Protein AF-A0A8J8F734-F1 (afdb_monomer_lite)

Secondary structure (DSSP, 8-state):
----------TTS--PPEEE-TTT--EEETTSS-EEEEETTEEEEE-TTT--EEEEEE-----S-HHHHHHHHHHHHHHHHHHHHT-

Radius of gyration: 20.55 Å; chains: 1; bounding box: 43×47×45 Å

Foldseek 3Di:
DDDDPPPPVPPDPDQADWFADPVPRDIDGPPPQWDWDDDPQWTFTAHPPPRDGGDIGGDPPPDPPVCVVVVVVVVVVVVVVVVVVVD

pLDDT: mean 77.69, std 16.62, range [36.72, 93.69]

Structure (mmCIF, N/CA/C/O backbone):
data_AF-A0A8J8F734-F1
#
_entry.id   AF-A0A8J8F734-F1
#
loop_
_atom_site.group_PDB
_atom_site.id
_atom_site.type_symbol
_atom_site.label_atom_id
_atom_site.label_alt_id
_atom_site.label_comp_id
_atom_site.label_asym_id
_atom_site.label_entity_id
_atom_site.label_seq_id
_atom_site.pdbx_PDB_ins_code
_atom_site.Cartn_x
_atom_site.Cartn_y
_atom_site.Cartn_z
_atom_site.occupancy
_atom_site.B_iso_or_equiv
_atom_site.auth_seq_id
_atom_site.auth_comp_id
_atom_site.auth_asym_id
_atom_site.auth_atom_id
_atom_site.pdbx_PDB_model_num
ATOM 1 N N . MET A 1 1 ? -17.874 36.016 -10.212 1.00 36.72 1 MET A N 1
ATOM 2 C CA . MET A 1 1 ? -16.460 35.748 -10.551 1.00 36.72 1 MET A CA 1
ATOM 3 C C . MET A 1 1 ? -15.958 34.677 -9.597 1.00 36.72 1 MET A C 1
ATOM 5 O O . MET A 1 1 ? -15.693 34.974 -8.439 1.00 36.72 1 MET A O 1
ATOM 9 N N . SER A 1 2 ? -15.977 33.421 -10.040 1.00 42.22 2 SER A N 1
ATOM 10 C CA . SER A 1 2 ? -15.628 32.253 -9.228 1.00 42.22 2 SER A CA 1
ATOM 11 C C . SER A 1 2 ? -14.126 32.254 -8.958 1.00 42.22 2 SER A C 1
ATOM 13 O O . SER A 1 2 ? -13.337 32.253 -9.899 1.00 42.22 2 SER A O 1
ATOM 15 N N . ARG A 1 3 ? -13.727 32.317 -7.684 1.00 44.47 3 ARG A N 1
ATOM 16 C CA . ARG A 1 3 ? -12.323 32.182 -7.287 1.00 44.47 3 ARG A CA 1
ATOM 17 C C . ARG A 1 3 ? -11.907 30.737 -7.532 1.00 44.47 3 ARG A C 1
ATOM 19 O O . ARG A 1 3 ? -12.377 29.840 -6.839 1.00 44.47 3 ARG A O 1
ATOM 26 N N . SER A 1 4 ? -11.053 30.526 -8.526 1.00 47.28 4 SER A N 1
ATOM 27 C CA . SER A 1 4 ? -10.298 29.290 -8.686 1.00 47.28 4 SER A CA 1
ATOM 28 C C . SER A 1 4 ? -9.431 29.122 -7.442 1.00 47.28 4 SER A C 1
ATOM 30 O O . SER A 1 4 ? -8.432 29.820 -7.282 1.00 47.28 4 SER A O 1
ATOM 32 N N . VAL A 1 5 ? -9.847 28.251 -6.523 1.00 54.06 5 VAL A N 1
ATOM 33 C CA . VAL A 1 5 ? -8.974 27.782 -5.449 1.00 54.06 5 VAL A CA 1
ATOM 34 C C . VAL A 1 5 ? -8.000 26.832 -6.125 1.00 54.06 5 VAL A C 1
ATOM 36 O O . VAL A 1 5 ? -8.308 25.664 -6.355 1.00 54.06 5 VAL A O 1
ATOM 39 N N . SER A 1 6 ? -6.862 27.375 -6.550 1.00 46.03 6 SER A N 1
ATOM 40 C CA . SER A 1 6 ? -5.697 26.555 -6.837 1.00 46.03 6 SER A CA 1
ATOM 41 C C . SER A 1 6 ? -5.382 25.860 -5.519 1.00 46.03 6 SER A C 1
ATOM 43 O O . SER A 1 6 ? -4.996 26.527 -4.560 1.00 46.03 6 SER A O 1
ATOM 45 N N . HIS A 1 7 ? -5.662 24.558 -5.431 1.00 47.84 7 HIS A N 1
ATOM 46 C CA . HIS A 1 7 ? -5.074 23.707 -4.404 1.00 47.84 7 HIS A CA 1
ATOM 47 C C . HIS A 1 7 ? -3.576 23.683 -4.708 1.00 47.84 7 HIS A C 1
ATOM 49 O O . HIS A 1 7 ? -3.066 22.762 -5.344 1.00 47.84 7 HIS A O 1
ATOM 55 N N . ASP A 1 8 ? -2.888 24.759 -4.326 1.00 42.75 8 ASP A N 1
ATOM 56 C CA . ASP A 1 8 ? -1.483 24.677 -3.987 1.00 42.75 8 ASP A CA 1
ATOM 57 C C . ASP A 1 8 ? -1.379 23.473 -3.058 1.00 42.75 8 ASP A C 1
ATOM 59 O O . ASP A 1 8 ? -2.124 23.367 -2.081 1.00 42.75 8 ASP A O 1
ATOM 63 N N . HIS A 1 9 ? -0.566 22.506 -3.468 1.00 46.81 9 HIS A N 1
ATOM 64 C CA . HIS A 1 9 ? -0.217 21.333 -2.692 1.00 46.81 9 HIS A CA 1
ATOM 65 C C . HIS A 1 9 ? 0.473 21.817 -1.413 1.00 46.81 9 HIS A C 1
ATOM 67 O O . HIS A 1 9 ? 1.701 21.862 -1.339 1.00 46.81 9 HIS A O 1
ATOM 73 N N . ASP A 1 10 ? -0.340 22.246 -0.448 1.00 45.25 10 ASP A N 1
ATOM 74 C CA . ASP A 1 10 ? 0.087 22.775 0.829 1.00 45.25 10 ASP A CA 1
ATOM 75 C C . ASP A 1 10 ? 0.988 21.736 1.489 1.00 45.25 10 ASP A C 1
ATOM 77 O O . ASP A 1 10 ? 0.683 20.546 1.643 1.00 45.25 10 ASP A O 1
ATOM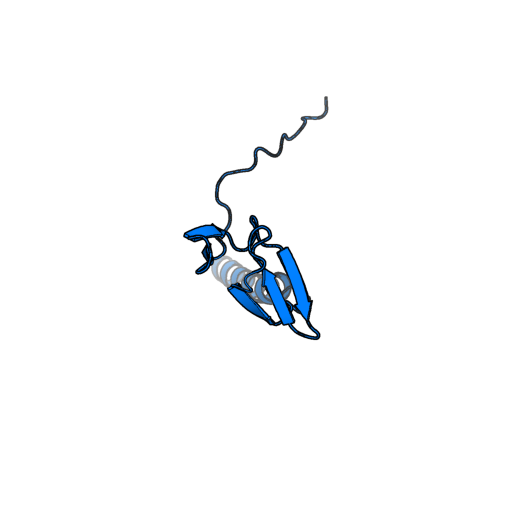 81 N N . ALA A 1 11 ? 2.207 22.188 1.707 1.00 50.91 11 ALA A N 1
ATOM 82 C CA . ALA A 1 11 ? 3.330 21.364 2.029 1.00 50.91 11 ALA A CA 1
ATOM 83 C C . ALA A 1 11 ? 3.157 20.775 3.439 1.00 50.91 11 ALA A C 1
ATOM 85 O O . ALA A 1 11 ? 3.299 21.472 4.438 1.00 50.91 11 ALA A O 1
ATOM 86 N N . ARG A 1 12 ? 3.058 19.438 3.501 1.00 50.50 12 ARG A N 1
ATOM 87 C CA . ARG A 1 12 ? 3.313 18.575 4.682 1.00 50.50 12 ARG A CA 1
ATOM 88 C C . ARG A 1 12 ? 2.152 18.367 5.660 1.00 50.50 12 ARG A C 1
ATOM 90 O O . ARG A 1 12 ? 2.397 18.056 6.829 1.00 50.50 12 ARG A O 1
ATOM 97 N N . GLU A 1 13 ? 0.911 18.393 5.193 1.00 49.31 13 GLU A N 1
ATOM 98 C CA . GLU A 1 13 ? -0.220 17.913 5.994 1.00 49.31 13 GLU A CA 1
ATOM 99 C C . GLU A 1 13 ? -0.199 16.373 6.102 1.00 49.31 13 GLU A C 1
ATOM 101 O O . GLU A 1 13 ? -0.744 15.639 5.283 1.00 49.31 13 GLU A O 1
ATOM 106 N N . GLY A 1 14 ? 0.506 15.870 7.120 1.00 50.72 14 GLY A N 1
ATOM 107 C CA . GLY A 1 14 ? 0.561 14.450 7.473 1.00 50.72 14 GLY A CA 1
ATOM 108 C C . GLY A 1 14 ? 1.746 13.711 6.859 1.00 50.72 14 GLY A C 1
ATOM 109 O O . GLY A 1 14 ? 1.600 12.976 5.883 1.00 50.72 14 GLY A O 1
ATOM 110 N N . LEU A 1 15 ? 2.927 13.835 7.476 1.00 60.38 15 LEU A N 1
ATOM 111 C CA . LEU A 1 15 ? 4.082 12.987 7.161 1.00 60.38 15 LEU A CA 1
ATOM 112 C C . LEU A 1 15 ? 3.746 11.524 7.489 1.00 60.38 15 LEU A C 1
ATOM 114 O O . LEU A 1 15 ? 4.004 11.029 8.586 1.00 60.38 15 LEU A O 1
ATOM 118 N N . LYS A 1 16 ? 3.138 10.816 6.538 1.00 66.25 16 LYS A N 1
ATOM 119 C CA . LYS A 1 16 ? 3.024 9.365 6.605 1.00 66.25 16 LYS A CA 1
ATOM 120 C C . LYS A 1 16 ? 4.447 8.777 6.533 1.00 66.25 16 LYS A C 1
ATOM 122 O O . LYS A 1 16 ? 5.315 9.339 5.870 1.00 66.25 16 LYS A O 1
ATOM 127 N N . ALA A 1 17 ? 4.690 7.667 7.233 1.00 83.69 17 ALA A N 1
ATOM 128 C CA . ALA A 1 17 ? 6.024 7.071 7.394 1.00 83.69 17 ALA A CA 1
ATOM 129 C C . ALA A 1 17 ? 6.825 6.967 6.076 1.00 83.69 17 ALA A C 1
ATOM 131 O O . ALA A 1 17 ? 6.279 6.534 5.059 1.00 83.69 17 ALA A O 1
ATOM 132 N N . THR A 1 18 ? 8.117 7.306 6.109 1.00 88.50 18 THR A N 1
ATOM 133 C CA . THR A 1 18 ? 9.055 7.072 4.997 1.00 88.50 18 THR A CA 1
ATOM 134 C C . THR A 1 18 ? 9.405 5.592 4.912 1.00 88.50 18 THR A C 1
ATOM 136 O O . THR A 1 18 ? 9.673 4.948 5.927 1.00 88.50 18 THR A O 1
ATOM 139 N N . LEU A 1 19 ? 9.393 5.048 3.700 1.00 89.38 19 LEU A N 1
ATOM 140 C CA . LEU A 1 19 ? 9.845 3.694 3.408 1.00 89.38 19 LEU A CA 1
ATOM 141 C C . LEU A 1 19 ? 11.221 3.741 2.732 1.00 89.38 19 LEU A C 1
ATOM 143 O O . LEU A 1 19 ? 11.551 4.712 2.051 1.00 89.38 19 LEU A O 1
ATOM 147 N N . TYR A 1 20 ? 12.006 2.682 2.924 1.00 90.81 20 TYR A N 1
ATOM 148 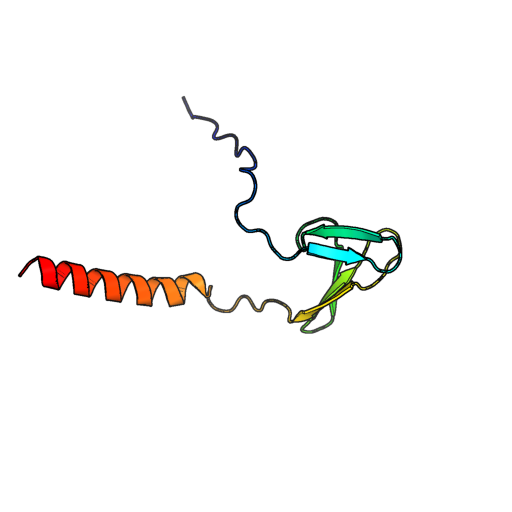C CA . TYR A 1 20 ? 13.359 2.548 2.386 1.00 90.81 20 TYR A CA 1
ATOM 149 C C . TYR A 1 20 ? 13.485 1.229 1.625 1.00 90.81 20 TYR A C 1
ATOM 151 O O . TYR A 1 20 ? 13.176 0.162 2.157 1.00 90.81 20 TYR A O 1
ATOM 159 N N . CYS A 1 21 ? 13.939 1.298 0.377 1.00 90.88 21 CYS A N 1
ATOM 160 C CA . CYS A 1 21 ? 14.218 0.138 -0.452 1.00 90.88 21 CYS A CA 1
ATOM 161 C C . CYS A 1 21 ? 15.630 -0.379 -0.185 1.00 90.88 21 CYS A C 1
ATOM 163 O O . CYS A 1 21 ? 16.604 0.218 -0.635 1.00 90.88 21 CYS A O 1
ATOM 165 N N . TRP A 1 22 ? 15.752 -1.537 0.469 1.00 87.25 22 TRP A N 1
ATOM 166 C CA . TRP A 1 22 ? 17.058 -2.155 0.734 1.00 87.25 22 TRP A CA 1
ATOM 167 C C . TRP A 1 22 ? 17.776 -2.677 -0.524 1.00 87.25 22 TRP A C 1
ATOM 169 O O . TRP A 1 22 ? 18.938 -3.055 -0.444 1.00 87.25 22 TRP A O 1
ATOM 179 N N . GLY A 1 23 ? 17.097 -2.742 -1.677 1.00 86.44 23 GLY A N 1
ATOM 180 C CA . GLY A 1 23 ? 17.690 -3.194 -2.941 1.00 86.44 23 GLY A CA 1
ATOM 181 C C . GLY A 1 23 ? 18.318 -2.081 -3.787 1.00 86.44 23 GLY A C 1
ATOM 182 O O . GLY A 1 23 ? 19.170 -2.374 -4.619 1.00 86.44 23 GLY A O 1
ATOM 183 N N . CYS A 1 24 ? 17.896 -0.824 -3.602 1.00 85.44 24 CYS A N 1
ATOM 184 C CA . CYS A 1 24 ? 18.295 0.305 -4.461 1.00 85.44 24 CYS A CA 1
ATOM 185 C C . CYS A 1 24 ? 18.609 1.598 -3.696 1.00 85.44 24 CYS A C 1
ATOM 187 O O . CYS A 1 24 ? 18.785 2.632 -4.329 1.00 85.44 24 CYS A O 1
ATOM 189 N N . ASP A 1 25 ? 18.602 1.568 -2.359 1.00 85.31 25 ASP A N 1
ATOM 190 C CA . ASP A 1 25 ? 18.747 2.744 -1.480 1.00 85.31 25 ASP A CA 1
ATOM 191 C C . ASP A 1 25 ? 17.708 3.859 -1.731 1.00 85.31 25 ASP A C 1
ATOM 193 O O . ASP A 1 25 ? 17.834 4.998 -1.290 1.00 85.31 25 ASP A O 1
ATOM 197 N N . HIS A 1 26 ? 16.624 3.537 -2.438 1.00 87.12 26 HIS A N 1
ATOM 198 C CA . HIS A 1 26 ? 15.559 4.489 -2.713 1.00 87.12 26 HIS A CA 1
ATOM 199 C C . HIS A 1 26 ? 14.724 4.739 -1.454 1.00 87.12 26 HIS A C 1
ATOM 201 O O . HIS A 1 26 ? 14.285 3.792 -0.796 1.00 87.12 26 HIS A O 1
ATOM 207 N N . SER A 1 27 ? 14.448 6.006 -1.149 1.00 89.62 27 SER A N 1
ATOM 208 C CA . SER A 1 27 ? 13.579 6.401 -0.042 1.00 89.62 27 SER A CA 1
ATOM 209 C C . SER A 1 27 ? 12.463 7.310 -0.533 1.00 89.62 27 SER A C 1
ATOM 211 O O . SER A 1 27 ? 12.690 8.231 -1.314 1.00 89.62 27 SER A O 1
ATOM 213 N N . SER A 1 28 ? 11.244 7.026 -0.086 1.00 87.38 28 SER A N 1
ATOM 214 C CA . SER A 1 28 ? 10.058 7.785 -0.477 1.00 87.38 28 SER A CA 1
ATOM 215 C C . SER A 1 28 ? 8.975 7.646 0.600 1.00 87.38 28 SER A C 1
ATOM 217 O O . SER A 1 28 ? 8.904 6.603 1.270 1.00 87.38 28 SER A O 1
ATOM 219 N N . PRO A 1 29 ? 8.128 8.668 0.830 1.00 88.56 29 PRO A N 1
ATOM 220 C CA . PRO A 1 29 ? 6.969 8.546 1.711 1.00 88.56 29 PRO A CA 1
ATOM 221 C C . PRO A 1 29 ? 6.114 7.333 1.332 1.00 88.56 29 PRO A C 1
ATOM 223 O O . PRO A 1 29 ? 6.033 6.974 0.166 1.00 88.56 29 PRO A O 1
ATOM 226 N N . ILE A 1 30 ? 5.422 6.705 2.282 1.00 85.44 30 ILE A N 1
ATOM 227 C CA . ILE A 1 30 ? 4.524 5.559 2.011 1.00 85.44 30 ILE A CA 1
ATOM 228 C C . ILE A 1 30 ? 3.448 5.828 0.935 1.00 85.44 30 ILE A C 1
ATOM 230 O O . ILE A 1 30 ? 2.943 4.894 0.306 1.00 85.44 30 ILE A O 1
ATOM 234 N N . ASP A 1 31 ? 3.073 7.089 0.727 1.00 83.81 31 ASP A N 1
ATOM 235 C CA . ASP A 1 31 ? 2.128 7.511 -0.316 1.00 83.81 31 ASP A CA 1
ATOM 236 C C . ASP A 1 31 ? 2.803 7.992 -1.609 1.00 83.81 31 ASP A C 1
ATOM 238 O O . ASP A 1 31 ? 2.121 8.392 -2.539 1.00 83.81 31 ASP A O 1
ATOM 242 N N . GLY A 1 32 ? 4.134 7.938 -1.669 1.00 87.81 32 GLY A N 1
ATOM 243 C CA . GLY A 1 32 ? 4.923 8.284 -2.844 1.00 87.81 32 GLY A CA 1
ATOM 244 C C . GLY A 1 32 ? 5.068 7.114 -3.816 1.00 87.81 32 GLY A C 1
ATOM 245 O O . GLY A 1 32 ? 4.104 6.434 -4.160 1.00 87.81 32 GLY A O 1
ATOM 246 N N . ASP A 1 33 ? 6.303 6.854 -4.231 1.00 88.25 33 ASP A N 1
ATOM 247 C CA . ASP A 1 33 ? 6.680 6.056 -5.409 1.00 88.25 33 ASP A CA 1
ATOM 248 C C . ASP A 1 33 ? 6.462 4.532 -5.289 1.00 88.25 33 ASP A C 1
ATOM 250 O O . ASP A 1 33 ? 6.982 3.739 -6.078 1.00 88.25 33 ASP A O 1
ATOM 254 N N . TRP A 1 34 ? 5.704 4.077 -4.293 1.00 90.31 34 TRP A N 1
ATOM 255 C CA . TRP A 1 34 ? 5.514 2.656 -4.015 1.00 90.31 34 TRP A CA 1
ATOM 256 C C . TRP A 1 34 ? 4.331 2.075 -4.782 1.00 90.31 34 TRP A C 1
ATOM 258 O O . TRP A 1 34 ? 3.182 2.488 -4.615 1.00 90.31 34 TRP A O 1
ATOM 268 N N . VAL A 1 35 ? 4.579 0.997 -5.522 1.00 92.25 35 VAL A N 1
ATOM 269 C CA . VAL A 1 35 ? 3.519 0.202 -6.143 1.00 92.25 35 VAL A CA 1
ATOM 270 C C . VAL A 1 35 ? 2.833 -0.644 -5.072 1.00 92.25 35 VAL A C 1
ATOM 272 O O . VAL A 1 35 ? 3.440 -1.537 -4.478 1.00 92.25 35 VAL A O 1
ATOM 275 N N . ARG A 1 36 ? 1.541 -0.399 -4.841 1.00 91.88 36 ARG A N 1
ATOM 276 C CA . ARG A 1 36 ? 0.718 -1.173 -3.901 1.00 91.88 36 ARG A CA 1
ATOM 277 C C . ARG A 1 36 ? 0.120 -2.395 -4.593 1.00 91.88 36 ARG A C 1
ATOM 279 O O . ARG A 1 36 ? -0.714 -2.263 -5.484 1.00 91.88 36 ARG A O 1
ATOM 286 N N . LYS A 1 37 ? 0.506 -3.595 -4.162 1.00 92.56 37 LYS A N 1
ATOM 287 C CA . LYS A 1 37 ? -0.053 -4.868 -4.644 1.00 92.56 37 LYS A CA 1
ATOM 288 C C . LYS A 1 37 ? -0.949 -5.485 -3.578 1.00 92.56 37 LYS A C 1
ATOM 290 O O . LYS A 1 37 ? -0.497 -5.767 -2.469 1.00 92.56 37 LYS A O 1
ATOM 295 N N . SER A 1 38 ? -2.216 -5.717 -3.905 1.00 90.75 38 SER A N 1
ATOM 296 C CA . SER A 1 38 ? -3.144 -6.422 -3.020 1.00 90.75 38 SER A CA 1
ATOM 297 C C . SER A 1 38 ? -2.772 -7.906 -2.911 1.00 90.75 38 SER A C 1
ATOM 299 O O . SER A 1 38 ? -2.490 -8.578 -3.902 1.00 90.75 38 SER A O 1
ATOM 301 N N . ARG A 1 39 ? -2.757 -8.418 -1.679 1.00 89.12 39 ARG A N 1
ATOM 302 C CA . ARG A 1 39 ? -2.462 -9.814 -1.332 1.00 89.12 39 ARG A CA 1
ATOM 303 C C . ARG A 1 39 ? -3.448 -10.284 -0.271 1.00 89.12 39 ARG A C 1
ATOM 305 O O . ARG A 1 39 ? -3.178 -10.218 0.927 1.00 89.12 39 ARG A O 1
ATOM 312 N N . GLY A 1 40 ? -4.631 -10.705 -0.715 1.00 88.50 40 GLY A N 1
ATOM 313 C CA . GLY A 1 40 ? -5.727 -11.079 0.181 1.00 88.50 40 GLY A CA 1
ATOM 314 C C . GLY A 1 40 ? -6.116 -9.920 1.104 1.00 88.50 40 GLY A C 1
ATOM 315 O O . GLY A 1 40 ? -6.566 -8.872 0.642 1.00 88.50 40 GLY A O 1
ATOM 316 N N . THR A 1 41 ? -5.913 -10.097 2.410 1.00 87.31 41 THR A N 1
ATOM 317 C CA . THR A 1 41 ? -6.194 -9.092 3.451 1.00 87.31 41 THR A CA 1
ATOM 318 C C . THR A 1 41 ? -5.057 -8.094 3.669 1.00 87.31 41 THR A C 1
ATOM 320 O O . THR A 1 41 ? -5.137 -7.274 4.581 1.00 87.31 41 THR A O 1
ATOM 323 N N . LYS A 1 42 ? -3.993 -8.151 2.863 1.00 89.75 42 LYS A N 1
ATOM 324 C CA . LYS A 1 42 ? -2.811 -7.295 2.983 1.00 89.75 42 LYS A CA 1
ATOM 325 C C . LYS A 1 42 ? -2.548 -6.491 1.712 1.00 89.75 42 LYS A C 1
ATOM 327 O O . LYS A 1 42 ? -3.007 -6.836 0.624 1.00 89.75 42 LYS A O 1
ATOM 332 N N . VAL A 1 43 ? -1.766 -5.430 1.863 1.00 92.75 43 VAL A N 1
ATOM 333 C CA . VAL A 1 43 ? -1.203 -4.617 0.788 1.00 92.75 43 VAL A CA 1
ATOM 334 C C . VAL A 1 43 ? 0.316 -4.656 0.912 1.00 92.75 43 VAL A C 1
ATOM 336 O O . VAL A 1 43 ? 0.870 -4.295 1.951 1.00 92.75 43 VAL A O 1
ATOM 339 N N . ALA A 1 44 ? 0.975 -5.115 -0.146 1.00 93.69 44 ALA A N 1
ATOM 340 C CA . ALA A 1 44 ? 2.422 -5.109 -0.287 1.00 93.69 44 ALA A CA 1
ATOM 341 C C . ALA A 1 44 ? 2.873 -3.821 -0.983 1.00 93.69 44 ALA A C 1
ATOM 343 O O . ALA A 1 44 ? 2.341 -3.472 -2.035 1.00 93.69 44 ALA A O 1
ATOM 344 N N . TYR A 1 45 ? 3.861 -3.142 -0.416 1.00 92.88 45 TYR A N 1
ATOM 345 C CA . TYR A 1 45 ? 4.516 -1.974 -0.998 1.00 92.88 45 TYR A CA 1
ATOM 346 C C . TYR A 1 45 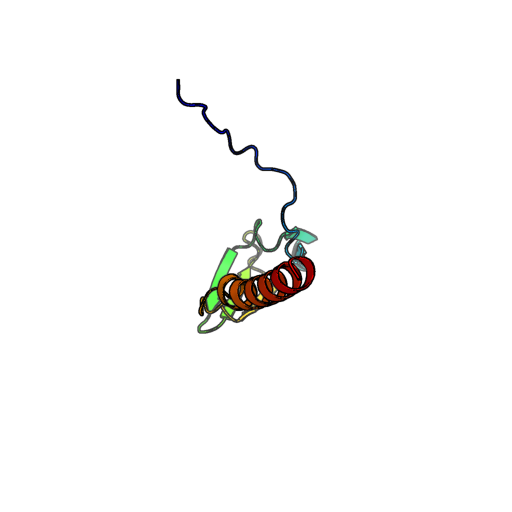? 5.752 -2.443 -1.752 1.00 92.88 45 TYR A C 1
ATOM 348 O O . TYR A 1 45 ? 6.623 -3.081 -1.163 1.00 92.88 45 TYR A O 1
ATOM 356 N N . VAL A 1 46 ? 5.807 -2.165 -3.050 1.00 93.25 46 VAL A N 1
ATOM 357 C CA . VAL A 1 46 ? 6.835 -2.681 -3.954 1.00 93.25 46 VAL A CA 1
ATOM 358 C C . VAL A 1 46 ? 7.528 -1.528 -4.660 1.00 93.25 46 VAL A C 1
ATOM 360 O O . VAL A 1 46 ? 6.860 -0.642 -5.187 1.00 93.25 46 VAL A O 1
ATOM 363 N N . TYR A 1 47 ? 8.858 -1.547 -4.691 1.00 93.56 47 TYR A 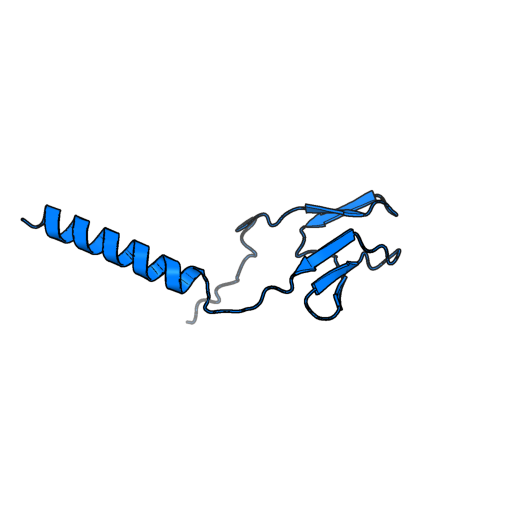N 1
ATOM 364 C CA . TYR A 1 47 ? 9.613 -0.578 -5.482 1.00 93.56 47 TYR A CA 1
ATOM 365 C C . TYR A 1 47 ? 9.486 -0.907 -6.981 1.00 93.56 47 TYR A C 1
ATOM 367 O O . TYR A 1 47 ? 9.748 -2.057 -7.346 1.00 93.56 47 TYR A O 1
ATOM 375 N N . PRO A 1 48 ? 9.077 0.036 -7.853 1.00 88.88 48 PRO A N 1
ATOM 376 C CA . PRO A 1 48 ? 8.843 -0.247 -9.270 1.00 88.88 48 PRO A CA 1
ATOM 377 C C . PRO A 1 48 ? 10.100 -0.681 -10.030 1.00 88.88 48 PRO A C 1
ATOM 379 O O . PRO A 1 48 ? 9.989 -1.513 -10.925 1.00 88.88 48 PRO A O 1
ATOM 382 N N . ASP A 1 49 ? 11.272 -0.169 -9.654 1.00 88.81 49 ASP A N 1
ATOM 383 C CA . ASP A 1 49 ? 12.508 -0.382 -10.413 1.00 88.81 49 ASP A CA 1
ATOM 384 C C . ASP A 1 49 ? 13.095 -1.787 -10.204 1.00 88.81 49 ASP A C 1
ATOM 386 O O . ASP A 1 49 ? 13.340 -2.518 -11.159 1.00 88.81 49 ASP A O 1
ATOM 390 N N . CYS A 1 50 ? 13.261 -2.220 -8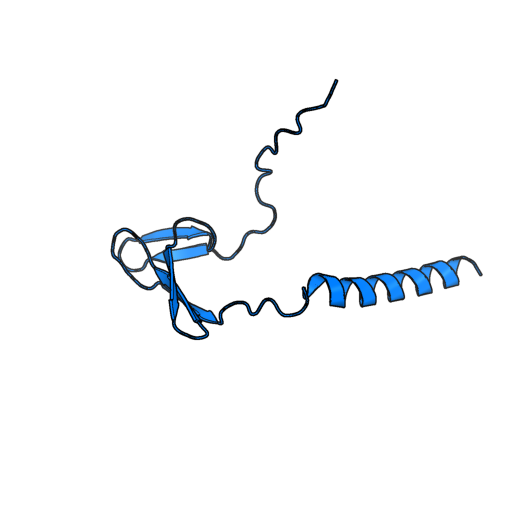.949 1.00 89.38 50 CYS A N 1
ATOM 391 C CA . CYS A 1 50 ? 13.830 -3.542 -8.644 1.00 89.38 50 CYS A CA 1
ATOM 392 C C . CYS A 1 50 ? 12.806 -4.592 -8.202 1.00 89.38 50 CYS A C 1
ATOM 394 O O . CYS A 1 50 ? 13.163 -5.744 -7.966 1.00 89.38 50 CYS A O 1
ATOM 396 N N . GLY A 1 51 ? 11.536 -4.215 -8.039 1.00 88.81 51 GLY A N 1
ATOM 397 C CA . GLY A 1 51 ? 10.474 -5.134 -7.627 1.00 88.81 51 GLY A CA 1
ATOM 398 C C . GLY A 1 51 ? 10.556 -5.606 -6.171 1.00 88.81 51 GLY A C 1
ATOM 399 O O . GLY A 1 51 ? 9.804 -6.505 -5.787 1.00 88.81 51 GLY A O 1
ATOM 400 N N . THR A 1 52 ? 11.432 -5.019 -5.349 1.00 92.44 52 THR A N 1
ATOM 401 C CA . THR A 1 52 ? 11.589 -5.409 -3.940 1.00 92.44 52 THR A CA 1
ATOM 402 C C . THR A 1 52 ? 10.331 -5.069 -3.147 1.00 92.44 52 THR A C 1
ATOM 404 O O . THR A 1 52 ? 9.834 -3.943 -3.199 1.00 92.44 52 THR A O 1
ATOM 407 N N . VAL A 1 53 ? 9.824 -6.045 -2.388 1.00 93.38 53 VAL A N 1
ATOM 408 C CA . VAL A 1 53 ? 8.715 -5.854 -1.446 1.00 93.38 53 VAL A CA 1
ATOM 409 C C . VAL A 1 53 ? 9.265 -5.253 -0.158 1.00 93.38 53 VAL A C 1
ATOM 411 O O . VAL A 1 53 ? 9.980 -5.928 0.572 1.00 93.38 53 VAL A O 1
ATOM 414 N N . ILE A 1 54 ? 8.921 -3.999 0.123 1.00 92.00 54 ILE A N 1
ATOM 415 C CA . ILE A 1 54 ? 9.459 -3.243 1.262 1.00 92.00 54 ILE A CA 1
ATOM 416 C C . ILE A 1 54 ? 8.694 -3.538 2.546 1.00 92.00 54 ILE A C 1
ATOM 418 O O . ILE A 1 54 ? 9.270 -3.661 3.622 1.00 92.00 54 ILE A O 1
ATOM 422 N N . ALA A 1 55 ? 7.371 -3.624 2.439 1.00 89.56 55 ALA A N 1
ATOM 423 C CA . ALA A 1 55 ? 6.498 -3.853 3.577 1.00 89.56 55 ALA A CA 1
ATOM 424 C C . ALA A 1 55 ? 5.197 -4.511 3.127 1.00 89.56 55 ALA A C 1
ATOM 426 O O . ALA A 1 55 ? 4.676 -4.204 2.057 1.00 89.56 55 ALA A O 1
ATOM 427 N N . GLU A 1 56 ? 4.627 -5.351 3.984 1.00 92.00 56 GLU A N 1
ATOM 428 C CA . GLU A 1 56 ? 3.260 -5.847 3.846 1.00 92.00 56 GLU A CA 1
ATOM 429 C C . GLU A 1 56 ? 2.448 -5.355 5.039 1.00 92.00 56 GLU A C 1
ATOM 431 O O . GLU A 1 56 ? 2.811 -5.588 6.192 1.00 92.00 56 GLU A O 1
ATOM 436 N N . ARG A 1 57 ? 1.345 -4.658 4.775 1.00 88.38 57 ARG A N 1
ATOM 437 C CA . ARG A 1 57 ? 0.457 -4.134 5.818 1.00 88.38 57 ARG A CA 1
ATOM 438 C C . ARG A 1 57 ? -0.922 -4.747 5.683 1.00 88.38 57 ARG A C 1
ATOM 440 O O . ARG A 1 57 ? -1.304 -5.090 4.566 1.00 88.38 57 ARG A O 1
ATOM 447 N N . PRO A 1 58 ? -1.692 -4.877 6.773 1.00 87.12 58 PRO A N 1
ATOM 448 C CA . PRO A 1 58 ? -3.117 -5.132 6.654 1.00 87.12 58 PRO A CA 1
ATOM 449 C C . PRO A 1 58 ? -3.729 -4.098 5.713 1.00 87.12 58 PRO A C 1
ATOM 451 O O . PRO A 1 58 ? -3.381 -2.918 5.764 1.00 87.12 58 PRO A O 1
ATOM 454 N N . ARG A 1 59 ? -4.618 -4.550 4.834 1.00 81.44 59 ARG A N 1
ATOM 455 C CA . ARG A 1 59 ? -5.451 -3.647 4.056 1.00 81.44 59 ARG A CA 1
ATOM 456 C C . ARG A 1 59 ? -6.220 -2.808 5.064 1.00 81.44 59 ARG A C 1
ATOM 458 O O . ARG A 1 59 ? -6.841 -3.372 5.965 1.00 81.44 59 ARG A O 1
ATOM 465 N N . GLU A 1 60 ? -6.142 -1.489 4.931 1.00 71.00 60 GLU A N 1
ATOM 466 C CA . GLU A 1 60 ? -7.025 -0.607 5.677 1.00 71.00 60 GLU A CA 1
ATOM 467 C C . GLU A 1 60 ? -8.450 -1.017 5.311 1.00 71.00 60 GLU A C 1
ATOM 469 O O . GLU A 1 60 ? -8.910 -0.859 4.178 1.00 71.00 60 GLU A O 1
ATOM 474 N N . ASN A 1 61 ? -9.106 -1.716 6.233 1.00 62.19 61 ASN A N 1
ATOM 475 C CA . ASN A 1 61 ? -10.521 -1.944 6.102 1.00 62.19 61 ASN A CA 1
ATOM 476 C C . ASN A 1 61 ? -11.114 -0.568 6.358 1.00 62.19 61 ASN A C 1
ATOM 478 O O . ASN A 1 61 ? -10.988 -0.058 7.472 1.00 62.19 61 ASN A O 1
ATOM 482 N N . SER A 1 62 ? -11.692 0.048 5.332 1.00 58.94 62 SER A N 1
ATOM 483 C CA . SER A 1 62 ? -12.559 1.210 5.478 1.00 58.94 62 SER A CA 1
ATOM 484 C C . SER A 1 62 ? -13.823 0.769 6.229 1.00 58.94 62 SER A C 1
ATOM 486 O O . SER A 1 62 ? -14.918 0.729 5.675 1.00 58.94 62 SER A O 1
ATOM 488 N N . GLY A 1 63 ? -13.653 0.336 7.482 1.00 61.34 63 GLY A N 1
ATOM 489 C CA . GLY A 1 63 ? -14.700 0.373 8.487 1.00 61.34 63 GLY A CA 1
ATOM 490 C C . GLY A 1 63 ? -15.086 1.833 8.733 1.00 61.34 63 GLY A C 1
ATOM 491 O O . GLY A 1 63 ? -14.425 2.717 8.182 1.00 61.34 63 GLY A O 1
ATOM 492 N N . PRO A 1 64 ? -16.152 2.097 9.511 1.00 55.44 64 PRO A N 1
ATOM 493 C CA . PRO A 1 64 ? -16.635 3.459 9.733 1.00 55.44 64 PRO A CA 1
ATOM 494 C C . PRO A 1 64 ? -15.447 4.361 10.042 1.00 55.44 64 PRO A C 1
ATOM 496 O O . PRO A 1 64 ? -14.621 3.998 10.889 1.00 55.44 64 PRO A O 1
ATOM 499 N N . ASP A 1 65 ? -15.332 5.442 9.264 1.00 62.75 65 ASP A N 1
ATOM 500 C CA . ASP A 1 65 ? -14.204 6.359 9.305 1.00 62.75 65 ASP A CA 1
ATOM 501 C C . ASP A 1 65 ? -13.910 6.637 10.774 1.00 62.75 65 ASP A C 1
ATOM 503 O O . ASP A 1 65 ? -14.763 7.125 11.520 1.00 62.75 65 ASP A O 1
ATOM 507 N N . SER A 1 66 ? -12.750 6.180 11.246 1.00 63.72 66 SER A N 1
ATOM 508 C CA . SER A 1 66 ? -12.457 6.243 12.676 1.00 63.72 66 SER A CA 1
ATOM 509 C C . SER A 1 66 ? -12.506 7.697 13.160 1.00 63.72 66 SER A C 1
ATOM 511 O O . SER A 1 66 ? -12.821 7.936 14.325 1.00 63.72 66 SER A O 1
ATOM 513 N N . GLY A 1 67 ? -12.302 8.666 12.258 1.00 63.16 67 GLY A N 1
ATOM 514 C CA . GLY A 1 67 ? -12.500 10.087 12.505 1.00 63.16 67 GLY A CA 1
ATOM 515 C C . GLY A 1 67 ? -13.942 10.461 12.854 1.00 63.16 67 GLY A C 1
ATOM 516 O O . GLY A 1 67 ? -14.138 11.260 13.766 1.00 63.16 67 GLY A O 1
ATOM 517 N N . GLU A 1 68 ? -14.961 9.854 12.242 1.00 68.00 68 GLU A N 1
ATOM 518 C CA . GLU A 1 68 ? -16.367 10.127 12.579 1.00 68.00 68 GLU A CA 1
ATOM 519 C C . GLU A 1 68 ? -16.749 9.624 13.978 1.00 68.00 68 GLU A C 1
ATOM 521 O O . GLU A 1 68 ? -17.430 10.323 14.735 1.00 68.00 68 GLU A O 1
ATOM 526 N N . ALA A 1 69 ? -16.306 8.420 14.349 1.00 74.69 69 ALA A N 1
ATOM 527 C CA . ALA A 1 69 ? -16.586 7.857 15.671 1.00 74.69 69 ALA A CA 1
ATOM 528 C C . ALA A 1 69 ? -15.905 8.672 16.786 1.00 74.69 69 ALA A C 1
ATOM 530 O O . ALA A 1 69 ? -16.541 9.012 17.787 1.00 74.69 69 ALA A O 1
ATOM 531 N N . TRP A 1 70 ? -14.640 9.051 16.585 1.00 74.44 70 TRP A N 1
ATOM 532 C CA . TRP A 1 70 ? -13.912 9.931 17.502 1.00 74.44 70 TRP A CA 1
ATOM 533 C C . TRP A 1 70 ? -14.486 11.350 17.536 1.00 74.44 70 TRP A C 1
ATOM 535 O O . TRP A 1 70 ? -14.592 11.940 18.614 1.00 74.44 70 TRP A O 1
ATOM 545 N N . GLY A 1 71 ? -14.935 11.874 16.393 1.00 81.50 71 GLY A N 1
ATOM 546 C CA . GLY A 1 71 ? -15.555 13.193 16.292 1.00 81.50 71 GLY A CA 1
ATOM 547 C C . GLY A 1 71 ? -16.766 13.342 17.214 1.00 81.50 71 GLY A C 1
ATOM 548 O O . GLY A 1 71 ? -16.880 14.337 17.930 1.00 81.50 71 GLY A O 1
ATOM 549 N N . ARG A 1 72 ? -17.621 12.313 17.298 1.00 77.69 72 ARG A N 1
ATOM 550 C CA . ARG A 1 72 ? -18.798 12.312 18.191 1.00 77.69 72 ARG A CA 1
ATOM 551 C C . ARG A 1 72 ? -18.427 12.376 19.674 1.00 77.69 72 ARG A C 1
ATOM 553 O O . ARG A 1 72 ? -19.083 13.084 20.442 1.00 77.69 72 ARG A O 1
ATOM 560 N N . ILE A 1 73 ? -17.378 11.661 20.082 1.00 83.44 73 ILE A N 1
ATOM 561 C CA . ILE A 1 73 ? -16.904 11.641 21.476 1.00 83.44 73 ILE A CA 1
ATOM 562 C C . ILE A 1 73 ? -16.354 13.020 21.870 1.00 83.44 73 ILE A C 1
ATOM 564 O O . ILE A 1 73 ? -16.697 13.556 22.929 1.00 83.44 73 ILE A O 1
ATOM 568 N N . VAL A 1 74 ? -15.545 13.623 20.994 1.00 89.50 74 VAL A N 1
ATOM 569 C CA . VAL A 1 74 ? -14.973 14.960 21.214 1.00 89.50 74 VAL A CA 1
ATOM 570 C C . VAL A 1 74 ? -16.077 16.009 21.295 1.00 89.50 74 VAL A C 1
ATOM 572 O O . VAL A 1 74 ? -16.105 16.803 22.235 1.00 89.50 74 VAL A O 1
ATOM 575 N N . GLN A 1 75 ? -17.026 15.979 20.358 1.00 83.00 75 GLN A N 1
ATOM 576 C CA . GLN A 1 75 ? -18.113 16.951 20.315 1.00 83.00 75 GLN A CA 1
ATOM 577 C C . GLN A 1 75 ? -18.995 16.882 21.565 1.00 83.00 75 GLN A C 1
ATOM 579 O O . GLN A 1 75 ? -19.308 17.917 22.147 1.00 83.00 75 GLN A O 1
ATOM 584 N N . THR A 1 76 ? -19.307 15.673 22.040 1.00 89.25 76 THR A N 1
ATOM 585 C CA . THR A 1 76 ? -20.055 15.470 23.291 1.00 89.25 76 THR A CA 1
ATOM 586 C C . THR A 1 76 ? -19.335 16.099 24.487 1.00 89.25 76 THR A C 1
ATOM 588 O O . THR A 1 76 ? -19.940 16.835 25.266 1.00 89.25 76 THR A O 1
ATOM 591 N N . SER A 1 77 ? -18.026 15.868 24.607 1.00 89.62 77 SER A N 1
ATOM 592 C CA . SER A 1 77 ? -17.210 16.420 25.697 1.00 89.62 77 SER A CA 1
ATOM 593 C C . SER A 1 77 ? -17.161 17.955 25.659 1.00 89.62 77 SER A C 1
ATOM 595 O O . SER A 1 77 ? -17.302 18.610 26.694 1.00 89.62 77 SER A O 1
ATOM 597 N N . VAL A 1 78 ? -17.030 18.546 24.464 1.00 91.38 78 VAL A N 1
ATOM 598 C CA . VAL A 1 78 ? -17.063 20.006 24.269 1.00 91.38 78 VAL A CA 1
ATOM 599 C C . VAL A 1 78 ? -18.422 20.587 24.662 1.00 91.38 78 VAL A C 1
ATOM 601 O O . VAL A 1 78 ? -18.468 21.603 25.356 1.00 91.38 78 VAL A O 1
ATOM 604 N N . SER A 1 79 ? -19.527 19.948 24.268 1.00 89.38 79 SER A N 1
ATOM 605 C CA . SER A 1 79 ? -20.879 20.397 24.619 1.00 89.38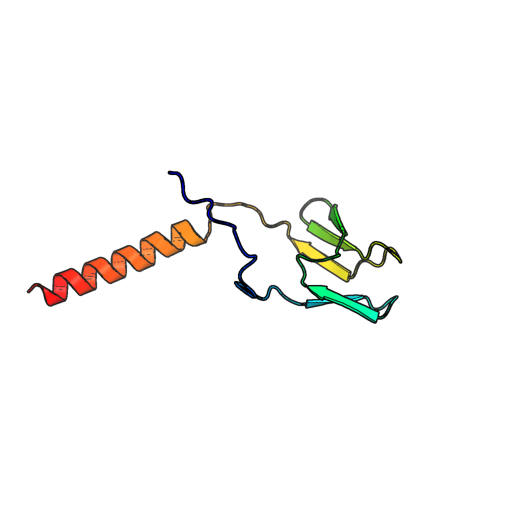 79 SER A CA 1
ATOM 606 C C . SER A 1 79 ? -21.112 20.430 26.131 1.00 89.38 79 SER A C 1
ATOM 608 O O . SER A 1 79 ? -21.671 21.405 26.631 1.00 89.38 79 SER A O 1
ATOM 610 N N . ILE A 1 80 ? -20.635 19.421 26.870 1.00 90.56 80 ILE A N 1
ATOM 611 C CA . ILE A 1 80 ? -20.754 19.368 28.338 1.00 90.56 80 ILE A CA 1
ATOM 612 C C . ILE A 1 80 ? -19.999 20.532 28.992 1.00 90.56 80 ILE A C 1
ATOM 614 O O . ILE A 1 80 ? -20.540 21.220 29.858 1.00 90.56 80 ILE A O 1
ATOM 618 N N . TRP A 1 81 ? -18.766 20.801 28.556 1.00 89.56 81 TRP A N 1
ATOM 619 C CA . TRP A 1 81 ? -17.979 21.911 29.098 1.00 89.56 81 TRP A CA 1
ATOM 620 C C . TRP A 1 81 ? -18.606 23.282 28.805 1.00 89.56 81 TRP A C 1
ATOM 622 O O . TRP A 1 81 ? -18.626 24.155 29.673 1.00 89.56 81 TRP A O 1
ATOM 632 N N . GLN A 1 82 ? -19.156 23.478 27.603 1.00 87.31 82 GLN A N 1
ATOM 633 C CA . GLN A 1 82 ? -19.839 24.730 27.260 1.00 87.31 82 GLN A CA 1
ATOM 634 C C . GLN A 1 82 ? -21.099 24.941 28.106 1.00 87.31 82 GLN A C 1
ATOM 636 O O . GLN A 1 82 ? -21.316 26.051 28.584 1.00 87.31 82 GLN A O 1
ATOM 641 N N . ALA A 1 83 ? -21.883 23.885 28.347 1.00 87.62 83 ALA A N 1
ATOM 642 C CA . ALA A 1 83 ? -23.049 23.953 29.226 1.00 87.62 83 ALA A CA 1
ATOM 643 C C . ALA A 1 83 ? -22.660 24.298 30.675 1.00 87.62 83 ALA A C 1
ATOM 645 O O . ALA A 1 83 ? -23.332 25.105 31.307 1.00 87.62 83 ALA A O 1
ATOM 646 N N . SER A 1 84 ? -21.542 23.761 31.177 1.00 83.75 84 SER A N 1
ATOM 647 C CA . SER A 1 84 ? -21.054 24.071 32.528 1.00 83.75 84 SER A CA 1
ATOM 648 C C . SER A 1 84 ? -20.587 25.516 32.697 1.00 83.75 84 SER A C 1
ATOM 650 O O . SER A 1 84 ? -20.668 26.031 33.802 1.00 83.75 84 SER A O 1
ATOM 652 N N . LYS A 1 85 ? -20.067 26.162 31.647 1.00 80.94 85 LYS A N 1
ATOM 653 C CA . LYS A 1 85 ? -19.687 27.586 31.699 1.00 80.94 85 LYS A CA 1
ATOM 654 C C . LYS A 1 85 ? -20.874 28.542 31.599 1.00 80.94 85 LYS A C 1
ATOM 656 O O . LYS A 1 85 ? -20.718 29.719 31.899 1.00 80.94 85 LYS A O 1
ATOM 661 N N . ALA A 1 86 ? -22.002 28.074 31.072 1.00 72.38 86 ALA A N 1
ATOM 662 C CA . ALA A 1 86 ? -23.203 28.882 30.891 1.00 72.38 86 ALA A CA 1
ATOM 663 C C . ALA A 1 86 ? -24.095 28.923 32.150 1.00 72.38 86 ALA A C 1
ATOM 665 O O . ALA A 1 86 ? -25.121 29.602 32.133 1.00 72.38 86 ALA A O 1
ATOM 666 N N . ASN A 1 87 ? -23.707 28.205 33.210 1.00 58.84 87 ASN A N 1
ATOM 667 C CA . ASN A 1 87 ? -24.338 28.166 34.529 1.00 58.84 87 ASN A CA 1
ATOM 668 C C . ASN A 1 87 ? -23.420 28.813 35.569 1.00 58.84 87 ASN A C 1
ATOM 670 O O . ASN A 1 87 ? -23.958 29.423 36.515 1.00 58.84 87 ASN A O 1
#

Sequence (87 aa):
MSRSVSHDHDAREGLKATLYCWGCDHSSPIDGDWVRKSRGTKVAYVYPDCGTVIAERPRENSGPDSGEAWGRIVQTSVSIWQASKAN